Protein AF-A0A969TGR8-F1 (afdb_monomer_lite)

Foldseek 3Di:
DDDDDDDDDDPVVVPPPDDQAQKEKAFLQCDDAPDPDGGLAHPVLSLLLLVLLCVLLVHDSVSYYYCDPHRDDPVSSQQSRVVVPVVNCVVCVNDHDGDMDMDGDCVQAADPVVRHGPPVSVVSSVVSNVSSVVVSVVVVVPDPDPPPPPDD

pLDDT: mean 82.68, std 17.89, range [37.38, 98.31]

Sequence (152 aa):
MGNRILGRWRKEDKERDEKFPKVVISNAPDLETGVNRLGTAPDYFAELFADVLAENLALDRDEVKINHVYKGGNIIRHFGNPDKNTRLRKILHGREIFALQVEFNRSFYLNEVNQMAYRSKIKFVRNALMSTLKKVAKFVSDLPMAEEESEQ

Structure (mmCIF, N/CA/C/O backbone):
data_AF-A0A969TGR8-F1
#
_entry.id   AF-A0A969TGR8-F1
#
loop_
_atom_site.group_PDB
_atom_site.id
_atom_site.type_symbol
_atom_site.label_atom_id
_atom_site.label_alt_id
_atom_site.label_comp_id
_atom_site.label_asym_id
_atom_site.label_entity_id
_atom_site.label_seq_id
_atom_site.pdbx_PDB_ins_code
_atom_site.Cartn_x
_atom_site.Cartn_y
_atom_site.Cartn_z
_atom_site.occupancy
_atom_site.B_iso_or_equiv
_atom_site.auth_seq_id
_atom_site.auth_comp_id
_atom_site.auth_asym_id
_atom_site.auth_atom_id
_atom_site.pdbx_PDB_model_num
ATOM 1 N N . MET A 1 1 ? 31.268 -16.565 -14.429 1.00 37.38 1 MET A N 1
ATOM 2 C CA . MET A 1 1 ? 31.074 -17.750 -13.567 1.00 37.38 1 MET A CA 1
ATOM 3 C C . MET A 1 1 ? 31.150 -17.283 -12.123 1.00 37.38 1 MET A C 1
ATOM 5 O O . MET A 1 1 ? 32.215 -16.859 -11.701 1.00 37.38 1 MET A O 1
ATOM 9 N N . GLY A 1 2 ? 30.016 -17.206 -11.423 1.00 38.34 2 GLY A N 1
ATOM 10 C CA . GLY A 1 2 ? 29.959 -16.711 -10.044 1.00 38.34 2 GLY A CA 1
ATOM 11 C C . GLY A 1 2 ? 30.137 -17.849 -9.042 1.00 38.34 2 GLY A C 1
ATOM 12 O O . GLY A 1 2 ? 29.415 -18.841 -9.115 1.00 38.34 2 GLY A O 1
ATOM 13 N N . ASN A 1 3 ? 31.088 -17.694 -8.120 1.00 41.62 3 ASN A N 1
ATOM 14 C CA . ASN A 1 3 ? 31.287 -18.589 -6.983 1.00 41.62 3 ASN A CA 1
ATOM 15 C C . ASN A 1 3 ? 30.059 -18.552 -6.065 1.00 41.62 3 ASN A C 1
ATOM 17 O O . ASN A 1 3 ? 29.715 -17.497 -5.533 1.00 41.62 3 ASN A O 1
ATOM 21 N N . ARG A 1 4 ? 29.417 -19.707 -5.854 1.00 45.59 4 ARG A N 1
ATOM 22 C CA . ARG A 1 4 ? 28.376 -19.885 -4.835 1.00 45.59 4 ARG A CA 1
ATOM 23 C C . ARG A 1 4 ? 28.967 -20.590 -3.620 1.00 45.59 4 ARG A C 1
ATOM 25 O O . ARG A 1 4 ? 29.306 -21.768 -3.665 1.00 45.59 4 ARG A O 1
ATOM 32 N N . ILE A 1 5 ? 29.062 -19.829 -2.540 1.00 52.47 5 ILE A N 1
ATOM 33 C CA . ILE A 1 5 ? 29.156 -20.311 -1.167 1.00 52.47 5 ILE A CA 1
ATOM 34 C C . ILE A 1 5 ? 27.696 -20.555 -0.757 1.00 52.47 5 ILE A C 1
ATOM 36 O O . ILE A 1 5 ? 26.895 -19.641 -0.914 1.00 52.47 5 ILE A O 1
ATOM 40 N N . LEU A 1 6 ? 27.357 -21.747 -0.255 1.00 52.22 6 LEU A N 1
ATOM 41 C CA . LEU A 1 6 ? 26.025 -22.205 0.203 1.00 52.22 6 LEU A CA 1
ATOM 42 C C . LEU A 1 6 ? 25.208 -23.034 -0.811 1.00 52.22 6 LEU A C 1
ATOM 44 O O . LEU A 1 6 ? 24.509 -22.509 -1.672 1.00 52.22 6 LEU A O 1
ATOM 48 N N . GLY A 1 7 ? 25.215 -24.351 -0.571 1.00 53.44 7 GLY A N 1
ATOM 49 C CA . GLY A 1 7 ? 24.029 -25.206 -0.686 1.00 53.44 7 GLY A CA 1
ATOM 50 C C . GLY A 1 7 ? 23.730 -25.854 -2.040 1.00 53.44 7 GLY A C 1
ATOM 51 O O . GLY A 1 7 ? 23.735 -25.221 -3.091 1.00 53.44 7 GLY A O 1
ATOM 52 N N . ARG A 1 8 ? 23.407 -27.153 -1.989 1.00 49.62 8 ARG A N 1
ATOM 53 C CA . ARG A 1 8 ? 22.853 -27.938 -3.102 1.00 49.62 8 ARG A CA 1
ATOM 54 C C . ARG A 1 8 ? 21.398 -27.503 -3.327 1.00 49.62 8 ARG A C 1
ATOM 56 O O . ARG A 1 8 ? 20.642 -27.454 -2.360 1.00 49.62 8 ARG A O 1
ATOM 63 N N . TRP A 1 9 ? 21.029 -27.227 -4.577 1.00 50.06 9 TRP A N 1
ATOM 64 C CA . TRP A 1 9 ? 19.663 -26.884 -4.999 1.00 50.06 9 TRP A CA 1
ATOM 65 C C . TRP A 1 9 ? 18.623 -27.829 -4.375 1.00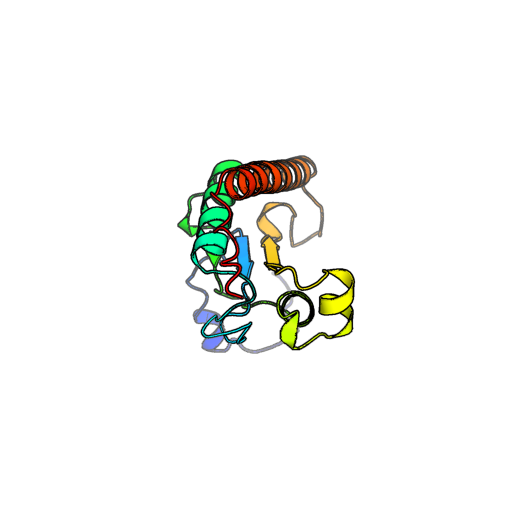 50.06 9 TRP A C 1
ATOM 67 O O . TRP A 1 9 ? 18.721 -29.048 -4.559 1.00 50.06 9 TRP A O 1
ATOM 77 N N . ARG A 1 10 ? 17.635 -27.287 -3.650 1.00 55.03 10 ARG A N 1
ATOM 78 C CA . ARG A 1 10 ? 16.480 -28.058 -3.156 1.00 55.03 10 ARG A CA 1
ATOM 79 C C . ARG A 1 10 ? 15.328 -27.940 -4.150 1.00 55.03 10 ARG A C 1
ATOM 81 O O . ARG A 1 10 ? 15.224 -26.960 -4.876 1.00 55.03 10 ARG A O 1
ATOM 88 N N . LYS A 1 11 ? 14.449 -28.947 -4.199 1.00 47.75 11 LYS A N 1
ATOM 89 C CA . LYS A 1 11 ? 13.240 -28.928 -5.050 1.00 47.75 11 LYS A CA 1
ATOM 90 C C . LYS A 1 11 ? 12.350 -27.699 -4.787 1.00 47.75 11 LYS A C 1
ATOM 92 O O . LYS A 1 11 ? 11.726 -27.230 -5.725 1.00 47.75 11 LYS A O 1
ATOM 97 N N . GLU A 1 12 ? 12.384 -27.157 -3.572 1.00 49.47 12 GLU A N 1
ATOM 98 C CA . GLU A 1 12 ? 11.705 -25.918 -3.149 1.00 49.47 12 GLU A CA 1
ATOM 99 C C . GLU A 1 12 ? 12.181 -24.671 -3.926 1.00 49.47 12 GLU A C 1
ATOM 101 O O . GLU A 1 12 ? 11.408 -23.745 -4.147 1.00 49.47 12 GLU A O 1
ATOM 106 N N . ASP A 1 13 ? 13.424 -24.653 -4.432 1.00 48.56 13 ASP A N 1
ATOM 107 C CA . ASP A 1 13 ? 13.944 -23.535 -5.238 1.00 48.56 13 ASP A CA 1
ATOM 108 C C . ASP A 1 13 ? 13.309 -23.468 -6.640 1.00 48.56 13 ASP A C 1
ATOM 110 O O . ASP A 1 13 ? 13.431 -22.451 -7.325 1.00 48.56 13 ASP A O 1
ATOM 114 N N . LYS A 1 14 ? 12.643 -24.547 -7.081 1.00 45.53 14 LYS A N 1
ATOM 115 C CA . LYS A 1 14 ? 11.926 -24.611 -8.364 1.00 45.53 14 LYS A CA 1
ATOM 116 C C . LYS A 1 14 ? 10.492 -24.077 -8.290 1.00 45.53 14 LYS A C 1
ATOM 118 O O . LYS A 1 14 ? 9.878 -23.931 -9.333 1.00 45.53 14 LYS A O 1
ATOM 123 N N . GLU A 1 15 ? 9.961 -23.774 -7.105 1.00 46.62 15 GLU A N 1
ATOM 124 C CA . GLU A 1 15 ? 8.566 -23.320 -6.945 1.00 46.62 15 GLU A CA 1
ATOM 125 C C . GLU A 1 15 ? 8.373 -21.803 -7.121 1.00 46.62 15 GLU A C 1
ATOM 127 O O . GLU A 1 15 ? 7.256 -21.304 -7.015 1.00 46.62 15 GLU A O 1
ATOM 132 N N . ARG A 1 16 ? 9.422 -21.036 -7.450 1.00 52.12 16 ARG A N 1
ATOM 133 C CA . ARG A 1 16 ? 9.285 -19.609 -7.807 1.00 52.12 16 ARG A CA 1
ATOM 134 C C . ARG A 1 16 ? 9.035 -19.395 -9.304 1.00 52.12 16 ARG A C 1
ATOM 136 O O . ARG A 1 16 ? 9.670 -18.536 -9.912 1.00 52.12 16 ARG A O 1
ATOM 143 N N . ASP A 1 17 ? 8.115 -20.156 -9.888 1.00 55.12 17 ASP A N 1
ATOM 144 C CA . ASP A 1 17 ? 7.611 -19.860 -11.238 1.00 55.12 17 ASP A CA 1
ATOM 145 C C . ASP A 1 17 ? 6.721 -18.603 -11.237 1.00 55.12 17 ASP A C 1
ATOM 147 O O . ASP A 1 17 ? 6.600 -17.914 -12.250 1.00 55.12 17 ASP A O 1
ATOM 151 N N . GLU A 1 18 ? 6.139 -18.243 -10.086 1.00 65.31 18 GLU A N 1
ATOM 152 C CA . GLU A 1 18 ? 5.371 -17.007 -9.956 1.00 65.31 18 GLU A CA 1
ATOM 153 C C . GLU A 1 18 ? 6.314 -15.796 -9.837 1.00 65.31 18 GLU A C 1
ATOM 155 O O . GLU A 1 18 ? 7.101 -15.659 -8.892 1.00 65.31 18 GLU A O 1
ATOM 160 N N . LYS A 1 19 ? 6.236 -14.892 -10.821 1.00 78.19 19 LYS A N 1
ATOM 161 C CA . LYS A 1 19 ? 6.960 -13.616 -10.816 1.00 78.19 19 LYS A CA 1
ATOM 162 C C . LYS A 1 19 ? 6.591 -12.850 -9.545 1.00 78.19 19 LYS A C 1
ATOM 164 O O . LYS A 1 19 ? 5.429 -12.517 -9.332 1.00 78.19 19 LYS A O 1
ATOM 169 N N . PHE A 1 20 ? 7.592 -12.532 -8.723 1.00 85.88 20 PHE A N 1
ATOM 170 C CA . PHE A 1 20 ? 7.378 -11.768 -7.495 1.00 85.88 20 PHE A CA 1
ATOM 171 C C . PHE A 1 20 ? 6.673 -10.438 -7.821 1.00 85.88 20 PHE A C 1
ATOM 173 O O . PHE A 1 20 ? 7.165 -9.704 -8.693 1.00 85.88 20 PHE A O 1
ATOM 180 N N . PRO A 1 21 ? 5.558 -10.104 -7.145 1.00 93.12 21 PRO A N 1
ATOM 181 C CA . PRO A 1 21 ? 4.780 -8.914 -7.466 1.00 93.12 21 PRO A CA 1
ATOM 182 C C . PRO A 1 21 ? 5.604 -7.638 -7.285 1.00 93.12 21 PRO A C 1
ATOM 184 O O . PRO A 1 21 ? 6.607 -7.605 -6.566 1.00 93.12 21 PRO A O 1
ATOM 187 N N . LYS A 1 22 ? 5.200 -6.558 -7.955 1.00 95.50 22 LYS A N 1
ATOM 188 C CA . LYS A 1 22 ? 5.866 -5.257 -7.804 1.00 95.50 22 LYS A CA 1
ATOM 189 C C . LYS A 1 22 ? 5.554 -4.632 -6.455 1.00 95.50 22 LYS A C 1
ATOM 191 O O . LYS A 1 22 ? 6.431 -3.986 -5.875 1.00 95.50 22 LYS A O 1
ATOM 196 N N . VAL A 1 23 ? 4.342 -4.861 -5.955 1.00 97.56 23 VAL A N 1
ATOM 197 C CA . VAL A 1 23 ? 3.885 -4.369 -4.659 1.00 97.56 23 VAL A CA 1
ATOM 198 C C . VAL A 1 23 ? 3.114 -5.459 -3.923 1.00 97.56 23 VAL A C 1
ATOM 200 O O . VAL A 1 23 ? 2.294 -6.159 -4.514 1.00 97.56 23 VAL A O 1
ATOM 203 N N . VAL A 1 24 ? 3.348 -5.574 -2.618 1.00 97.69 24 VAL A N 1
ATOM 204 C CA . VAL A 1 24 ? 2.513 -6.363 -1.710 1.00 97.69 24 VAL A CA 1
ATOM 205 C C . VAL A 1 24 ? 1.886 -5.436 -0.677 1.00 97.69 24 VAL A C 1
ATOM 207 O O . VAL A 1 24 ? 2.582 -4.644 -0.046 1.00 97.69 24 VAL A O 1
ATOM 210 N N . ILE A 1 25 ? 0.576 -5.548 -0.488 1.00 97.81 25 ILE A N 1
ATOM 211 C CA . ILE A 1 25 ? -0.172 -4.890 0.582 1.00 97.81 25 ILE A CA 1
ATOM 212 C C . ILE A 1 25 ? -0.528 -5.953 1.615 1.00 97.81 25 ILE A C 1
ATOM 214 O O . ILE A 1 25 ? -1.051 -7.010 1.290 1.00 97.81 25 ILE A O 1
ATOM 218 N N . SER A 1 26 ? -0.218 -5.692 2.871 1.00 97.38 26 SER A N 1
ATOM 219 C CA . SER A 1 26 ? -0.412 -6.611 3.983 1.00 97.38 26 SER A CA 1
ATOM 220 C C . SER A 1 26 ? -1.443 -6.059 4.955 1.00 97.38 26 SER A C 1
ATOM 222 O O . SER A 1 26 ? -1.337 -4.902 5.364 1.00 97.38 26 SER A O 1
ATOM 224 N N . ASN A 1 27 ? -2.384 -6.914 5.354 1.00 95.50 27 ASN A N 1
ATOM 225 C CA . ASN A 1 27 ? -3.521 -6.576 6.209 1.00 95.50 27 ASN A CA 1
ATOM 226 C C . ASN A 1 27 ? -3.655 -7.483 7.452 1.00 95.50 27 ASN A C 1
ATOM 228 O O . ASN A 1 27 ? -4.694 -7.4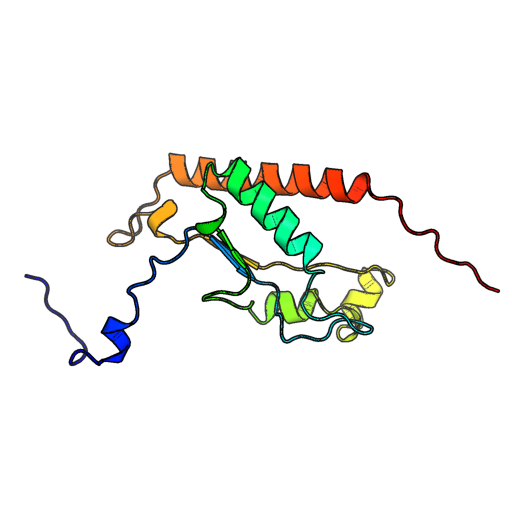76 8.086 1.00 95.50 27 ASN A O 1
ATOM 232 N N . ALA A 1 28 ? -2.659 -8.308 7.799 1.00 94.19 28 ALA A N 1
ATOM 233 C CA . ALA A 1 28 ? -2.715 -9.248 8.934 1.00 94.19 28 ALA A CA 1
ATOM 234 C C . ALA A 1 28 ? -4.027 -10.066 8.998 1.00 94.19 28 ALA A C 1
ATOM 236 O O . ALA A 1 28 ? -4.736 -9.992 9.998 1.00 94.19 28 ALA A O 1
ATOM 237 N N . PRO A 1 29 ? -4.364 -10.835 7.943 1.00 92.44 29 PRO A N 1
ATOM 238 C CA . PRO A 1 29 ? -5.699 -11.414 7.727 1.00 92.44 29 PRO A CA 1
ATOM 239 C C . PRO A 1 29 ? -6.148 -12.407 8.809 1.00 92.44 29 PRO A C 1
ATOM 241 O O . PRO A 1 29 ? -7.319 -12.742 8.902 1.00 92.44 29 PRO A O 1
ATOM 244 N N . ASP A 1 30 ? -5.213 -12.896 9.615 1.00 91.12 30 ASP A N 1
ATOM 245 C CA . ASP A 1 30 ? -5.412 -13.807 10.740 1.00 91.12 30 ASP A CA 1
ATOM 246 C C . ASP A 1 30 ? -5.684 -13.086 12.074 1.00 91.12 30 ASP A C 1
ATOM 248 O O . ASP A 1 30 ? -5.908 -13.735 13.093 1.00 91.12 30 ASP A O 1
ATOM 252 N N . LEU A 1 31 ? -5.619 -11.752 12.105 1.00 88.75 31 LEU A N 1
ATOM 253 C CA . LEU A 1 31 ? -5.827 -10.968 13.316 1.00 88.75 31 LEU A CA 1
ATOM 254 C C . LEU A 1 31 ? -7.288 -10.541 13.446 1.00 88.75 31 LEU A C 1
ATOM 256 O O . LEU A 1 31 ? -7.777 -9.756 12.645 1.00 88.75 31 LEU A O 1
ATOM 260 N N . GLU A 1 32 ? -7.945 -10.964 14.519 1.00 87.00 32 GLU A N 1
ATOM 261 C CA . GLU A 1 32 ? -9.247 -10.424 14.916 1.00 87.00 32 GLU A CA 1
ATOM 262 C C . GLU A 1 32 ? -9.095 -9.013 15.502 1.00 87.00 32 GLU A C 1
ATOM 264 O O . GLU A 1 32 ? -8.368 -8.807 16.488 1.00 87.00 32 GLU A O 1
ATOM 269 N N . THR A 1 33 ? -9.779 -8.042 14.900 1.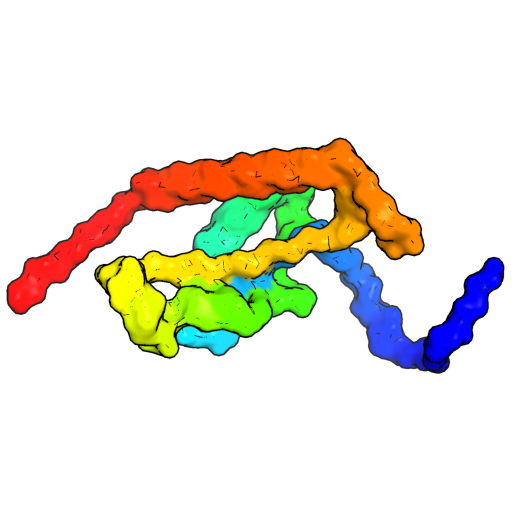00 81.19 33 THR A N 1
ATOM 270 C CA . THR A 1 33 ? -9.782 -6.631 15.301 1.00 81.19 33 THR A CA 1
ATOM 271 C C . THR A 1 33 ? -11.230 -6.157 15.463 1.00 81.19 33 THR A C 1
ATOM 273 O O . THR A 1 33 ? -11.908 -5.851 14.494 1.00 81.19 33 THR A O 1
ATOM 276 N N . GLY A 1 34 ? -11.740 -6.054 16.688 1.00 73.31 34 GLY A N 1
ATOM 277 C CA . GLY A 1 34 ? -13.149 -5.715 16.930 1.00 73.31 34 GLY A CA 1
ATOM 278 C C . GLY A 1 34 ? -14.120 -6.880 16.703 1.00 73.31 34 GLY A C 1
ATOM 279 O O . GLY A 1 34 ? -13.727 -8.046 16.639 1.00 73.31 34 GLY A O 1
ATOM 280 N N . VAL A 1 35 ? -15.417 -6.570 16.627 1.00 71.19 35 VAL A N 1
ATOM 281 C CA . VAL A 1 35 ? -16.481 -7.581 16.513 1.00 71.19 35 VAL A CA 1
ATOM 282 C C . VAL A 1 35 ? -16.577 -8.084 15.073 1.00 71.19 35 VAL A C 1
ATOM 284 O O . VAL A 1 35 ? -16.913 -7.323 14.171 1.00 71.19 35 VAL A O 1
ATOM 287 N N . ASN A 1 36 ? -16.304 -9.375 14.860 1.00 73.69 36 ASN A N 1
ATOM 288 C CA . ASN A 1 36 ? -16.403 -10.062 13.563 1.00 73.69 36 ASN A CA 1
ATOM 289 C C . ASN A 1 36 ? -15.560 -9.459 12.421 1.00 73.69 36 ASN A C 1
ATOM 291 O O . ASN A 1 36 ? -15.843 -9.720 11.252 1.00 73.69 36 ASN A O 1
ATOM 295 N N . ARG A 1 37 ? -14.516 -8.680 12.727 1.00 81.50 37 ARG A N 1
ATOM 296 C CA . ARG A 1 37 ? -13.581 -8.169 11.719 1.00 81.50 37 ARG A CA 1
ATOM 297 C C . ARG A 1 37 ? -12.235 -8.876 11.834 1.00 81.50 37 ARG A C 1
ATOM 299 O O . ARG A 1 37 ? -11.638 -8.964 12.907 1.00 81.50 37 ARG A O 1
ATOM 306 N N . LEU A 1 38 ? -11.770 -9.364 10.690 1.00 87.75 38 LEU A N 1
ATOM 307 C CA . LEU A 1 38 ? -10.437 -9.913 10.491 1.00 87.75 38 LEU A CA 1
ATOM 308 C C . LEU A 1 38 ? -9.579 -8.904 9.732 1.00 87.75 38 LEU A C 1
ATOM 310 O O . LEU A 1 38 ? -10.071 -8.162 8.884 1.00 87.75 38 LEU A O 1
ATOM 314 N N . GLY A 1 39 ? -8.287 -8.898 10.032 1.00 91.00 39 GLY A N 1
ATOM 315 C CA . GLY A 1 39 ? -7.337 -7.972 9.444 1.00 91.00 39 GLY A CA 1
ATOM 316 C C . GLY A 1 39 ? -7.217 -6.653 10.193 1.00 91.00 39 GLY A C 1
ATOM 317 O O . GLY A 1 39 ? -8.023 -6.306 11.047 1.00 91.00 39 GLY A O 1
ATOM 318 N N . THR A 1 40 ? -6.175 -5.895 9.886 1.00 92.44 40 THR A N 1
ATOM 319 C CA . THR A 1 40 ? -5.907 -4.574 10.469 1.00 92.44 40 THR A CA 1
ATOM 320 C C . THR A 1 40 ? -6.642 -3.439 9.755 1.00 92.44 40 THR A C 1
ATOM 322 O O . THR A 1 40 ? -6.498 -2.282 10.138 1.00 92.44 40 THR A O 1
ATOM 325 N N . ALA A 1 41 ? -7.417 -3.757 8.724 1.00 90.81 41 ALA A N 1
ATOM 326 C CA . ALA A 1 41 ? -8.296 -2.885 7.961 1.00 90.81 41 ALA A CA 1
ATOM 327 C C . ALA A 1 41 ? -9.411 -3.738 7.320 1.00 90.81 41 ALA A C 1
ATOM 329 O O . ALA A 1 41 ? -9.188 -4.923 7.070 1.00 90.81 41 ALA A O 1
ATOM 330 N N . PRO A 1 42 ? -10.582 -3.167 6.996 1.00 89.25 42 PRO A N 1
ATOM 331 C CA . PRO A 1 42 ? -11.587 -3.858 6.193 1.00 89.25 42 PRO A CA 1
ATOM 332 C C . PRO A 1 42 ? -11.067 -4.241 4.799 1.00 89.25 42 PRO A C 1
ATOM 334 O O . PRO A 1 42 ? -10.316 -3.478 4.186 1.00 89.25 42 PRO A O 1
ATOM 337 N N . ASP A 1 43 ? -11.525 -5.370 4.254 1.00 91.19 43 ASP A N 1
ATOM 338 C CA . ASP A 1 43 ? -11.081 -5.855 2.936 1.00 91.19 43 ASP A CA 1
ATOM 339 C C . ASP A 1 43 ? -11.350 -4.842 1.817 1.00 91.19 43 ASP A C 1
ATOM 341 O O . ASP A 1 43 ? -10.467 -4.577 1.003 1.00 91.19 43 ASP A O 1
ATOM 345 N N . TYR A 1 44 ? -12.515 -4.183 1.831 1.00 90.50 44 TYR A N 1
ATOM 346 C CA . TYR A 1 44 ? -12.844 -3.147 0.844 1.00 90.50 44 TYR A CA 1
ATOM 347 C C . TYR A 1 44 ? -11.828 -1.995 0.849 1.00 90.50 44 TYR A C 1
ATOM 349 O O . TYR A 1 44 ? -11.548 -1.405 -0.193 1.00 90.50 44 TYR A O 1
ATOM 357 N N . PHE A 1 45 ? -11.266 -1.663 2.016 1.00 91.38 45 PHE A N 1
ATOM 358 C CA . PHE A 1 45 ? -10.282 -0.597 2.144 1.00 91.38 45 PHE A CA 1
ATOM 359 C C . PHE A 1 45 ? -8.931 -1.034 1.572 1.00 91.38 45 PHE A C 1
ATOM 361 O O . PHE A 1 45 ? -8.279 -0.254 0.877 1.00 91.38 45 PHE A O 1
ATOM 368 N N . ALA A 1 46 ? -8.522 -2.282 1.824 1.00 94.38 46 ALA A N 1
ATOM 369 C CA . ALA A 1 46 ? -7.308 -2.850 1.245 1.00 94.38 46 ALA A CA 1
ATOM 370 C C . ALA A 1 46 ? -7.398 -2.949 -0.288 1.00 94.38 46 ALA A C 1
ATOM 372 O O . ALA A 1 46 ? -6.435 -2.592 -0.969 1.00 94.38 46 ALA A O 1
ATOM 373 N N . GLU A 1 47 ? -8.551 -3.364 -0.822 1.00 95.88 47 GLU A N 1
ATOM 374 C CA . GLU A 1 47 ? -8.815 -3.434 -2.265 1.00 95.88 47 GLU A CA 1
ATOM 375 C C . GLU A 1 47 ? -8.814 -2.048 -2.916 1.00 95.88 47 GLU A C 1
ATOM 377 O O . GLU A 1 47 ? -8.051 -1.815 -3.853 1.00 95.88 47 GLU A O 1
ATOM 382 N N . LEU A 1 48 ? -9.555 -1.083 -2.355 1.00 95.38 48 LEU A N 1
ATOM 383 C CA . LEU A 1 48 ? -9.548 0.303 -2.832 1.00 95.38 48 LEU A CA 1
ATOM 384 C C . LEU A 1 48 ? -8.129 0.884 -2.851 1.00 95.38 48 LEU A C 1
ATOM 386 O O . LEU A 1 48 ? -7.718 1.533 -3.815 1.00 95.38 48 LEU A O 1
ATOM 390 N N . PHE A 1 49 ? -7.362 0.665 -1.780 1.00 97.12 49 PHE A N 1
ATOM 391 C CA . PHE A 1 49 ? -5.986 1.140 -1.707 1.00 97.12 49 PHE A CA 1
ATOM 392 C C . PHE A 1 49 ? -5.117 0.504 -2.798 1.00 97.12 49 PHE A C 1
ATOM 394 O O . PHE A 1 49 ? -4.301 1.196 -3.410 1.00 97.12 49 PHE A O 1
ATOM 401 N N . ALA A 1 50 ? -5.291 -0.794 -3.052 1.00 98.00 50 ALA A N 1
ATOM 402 C CA . ALA A 1 50 ? -4.554 -1.527 -4.072 1.00 98.00 50 ALA A CA 1
ATOM 403 C C . ALA A 1 50 ? -4.882 -1.048 -5.492 1.00 98.00 50 ALA A C 1
ATOM 405 O O . ALA A 1 50 ? -3.953 -0.823 -6.269 1.00 98.00 50 ALA A O 1
ATOM 406 N N . ASP A 1 51 ? -6.159 -0.821 -5.802 1.00 97.94 51 ASP A N 1
ATOM 407 C CA . ASP A 1 51 ? -6.614 -0.312 -7.100 1.00 97.94 51 ASP A CA 1
ATOM 408 C C . ASP A 1 51 ? -6.034 1.075 -7.388 1.00 97.94 51 ASP A C 1
ATOM 410 O O . ASP A 1 51 ? -5.390 1.302 -8.415 1.00 97.94 51 ASP A O 1
ATOM 414 N N . VAL A 1 52 ? -6.175 1.997 -6.431 1.00 97.94 52 VAL A N 1
ATOM 415 C CA . VAL A 1 52 ? -5.668 3.367 -6.569 1.00 97.94 52 VAL A CA 1
ATOM 416 C C . VAL A 1 52 ? -4.138 3.389 -6.644 1.00 97.94 52 VAL A C 1
ATOM 418 O O . VAL A 1 52 ? -3.550 4.218 -7.345 1.00 97.94 52 VAL A O 1
ATOM 421 N N . LEU A 1 53 ? -3.456 2.500 -5.915 1.00 98.31 53 LEU A N 1
ATOM 422 C CA . LEU A 1 53 ? -2.002 2.384 -5.983 1.00 98.31 53 LEU A CA 1
ATOM 423 C C . LEU A 1 53 ? -1.523 1.831 -7.327 1.00 98.31 53 LEU A C 1
ATOM 425 O O . LEU A 1 53 ? -0.559 2.374 -7.866 1.00 98.31 53 LEU A O 1
ATOM 429 N N . ALA A 1 54 ? -2.182 0.804 -7.867 1.00 98.31 54 ALA A N 1
ATOM 430 C CA . ALA A 1 54 ? -1.872 0.255 -9.185 1.00 98.31 54 ALA A CA 1
ATOM 431 C C . ALA A 1 54 ? -2.019 1.330 -10.273 1.00 98.31 54 ALA A C 1
ATOM 433 O O . ALA A 1 54 ? -1.074 1.568 -11.027 1.00 98.31 54 ALA A O 1
ATOM 434 N N . GLU A 1 55 ? -3.136 2.069 -10.261 1.00 98.06 55 GLU A N 1
ATOM 435 C CA . GLU A 1 55 ? -3.393 3.191 -11.174 1.00 98.06 55 GLU A CA 1
ATOM 436 C C . GLU A 1 55 ? -2.265 4.235 -11.106 1.00 98.06 55 GLU A C 1
ATOM 438 O O . GLU A 1 55 ? -1.657 4.585 -12.118 1.00 98.06 55 GLU A O 1
ATOM 443 N N . ASN A 1 56 ? -1.923 4.706 -9.901 1.00 98.12 56 ASN A N 1
ATOM 444 C CA . ASN A 1 56 ? -0.916 5.757 -9.727 1.00 98.12 56 ASN A CA 1
ATOM 445 C C . ASN A 1 56 ? 0.517 5.292 -10.038 1.00 98.12 56 ASN A C 1
ATOM 447 O O . ASN A 1 56 ? 1.381 6.126 -10.322 1.00 98.12 56 ASN A O 1
ATOM 451 N N . LEU A 1 57 ? 0.792 3.988 -9.960 1.00 97.75 57 LEU A N 1
ATOM 452 C CA . LEU A 1 57 ? 2.073 3.398 -10.347 1.00 97.75 57 LEU A CA 1
ATOM 453 C C . LEU A 1 57 ? 2.127 2.993 -11.824 1.00 97.75 57 LEU A C 1
ATOM 455 O O . LEU A 1 57 ? 3.196 2.566 -12.265 1.00 97.75 57 LEU A O 1
ATOM 459 N N . ALA A 1 58 ? 1.027 3.148 -12.571 1.00 97.25 58 ALA A N 1
ATOM 460 C CA . ALA A 1 58 ? 0.869 2.623 -13.926 1.00 97.25 58 ALA A CA 1
ATOM 461 C C . ALA A 1 58 ? 1.248 1.132 -14.007 1.00 97.25 58 ALA A C 1
ATOM 463 O O . ALA A 1 58 ? 2.026 0.718 -14.867 1.00 97.25 58 ALA A O 1
ATOM 464 N N . LEU A 1 59 ? 0.741 0.353 -13.051 1.00 96.75 59 LEU A N 1
ATOM 465 C CA . LEU A 1 59 ? 0.891 -1.096 -12.991 1.00 96.75 59 LEU A CA 1
ATOM 466 C C . LEU A 1 59 ? -0.447 -1.755 -13.295 1.00 96.75 59 LEU A C 1
ATOM 468 O O . LEU A 1 59 ? -1.501 -1.232 -12.925 1.00 96.75 59 LEU A O 1
ATOM 472 N N . ASP A 1 60 ? -0.385 -2.942 -13.884 1.00 96.94 60 ASP A N 1
ATOM 473 C CA . ASP A 1 60 ? -1.544 -3.817 -13.926 1.00 96.94 60 ASP A CA 1
ATOM 474 C C . ASP A 1 60 ? -1.917 -4.239 -12.499 1.00 96.94 60 ASP A C 1
ATOM 476 O O . ASP A 1 60 ? -1.066 -4.399 -11.611 1.00 96.94 60 ASP A O 1
ATOM 480 N N . ARG A 1 61 ? -3.220 -4.398 -12.248 1.00 96.69 61 ARG A N 1
ATOM 481 C CA . ARG A 1 61 ? -3.727 -4.686 -10.901 1.00 96.69 61 ARG A CA 1
ATOM 482 C C . ARG A 1 61 ? -3.178 -6.001 -10.341 1.00 96.69 61 ARG A C 1
ATOM 484 O O . ARG A 1 61 ? -3.044 -6.127 -9.125 1.00 96.69 61 ARG A O 1
ATOM 491 N N . ASP A 1 62 ? -2.834 -6.959 -11.196 1.00 95.12 62 ASP A N 1
ATOM 492 C CA . ASP A 1 62 ? -2.264 -8.252 -10.821 1.00 95.12 62 ASP A CA 1
ATOM 493 C C . ASP A 1 62 ? -0.801 -8.174 -10.343 1.00 95.12 62 ASP A C 1
ATOM 495 O O . ASP A 1 62 ? -0.367 -9.083 -9.629 1.00 95.12 62 ASP A O 1
ATOM 499 N N . GLU A 1 63 ? -0.073 -7.089 -10.642 1.00 96.00 63 GLU A N 1
ATOM 500 C CA . GLU A 1 63 ? 1.270 -6.810 -10.110 1.00 96.00 63 GLU A CA 1
ATOM 501 C C . GLU A 1 63 ? 1.251 -6.233 -8.678 1.00 96.00 63 GLU A C 1
ATOM 503 O O . GLU A 1 63 ? 2.308 -6.131 -8.038 1.00 96.00 63 GLU A O 1
ATOM 508 N N . VAL A 1 64 ? 0.065 -5.897 -8.156 1.00 97.38 64 VAL A N 1
ATOM 509 C CA . VAL A 1 64 ? -0.184 -5.518 -6.758 1.00 97.38 64 VAL A CA 1
ATOM 510 C C . VAL A 1 64 ? -0.929 -6.662 -6.071 1.00 97.38 64 VAL A C 1
ATOM 512 O O . VAL A 1 64 ? -2.045 -7.005 -6.444 1.00 97.38 64 VAL A O 1
ATOM 515 N N . LYS A 1 65 ? -0.347 -7.291 -5.049 1.00 97.38 65 LYS A N 1
ATOM 516 C CA . LYS A 1 65 ? -0.999 -8.415 -4.353 1.00 97.38 65 LYS A CA 1
ATOM 517 C C . LYS A 1 65 ? -1.334 -8.066 -2.912 1.00 97.38 65 LYS A C 1
ATOM 519 O O . LYS A 1 65 ? -0.515 -7.470 -2.220 1.00 97.38 65 LYS A O 1
ATOM 524 N N . ILE A 1 66 ? -2.502 -8.486 -2.440 1.00 97.25 66 ILE A N 1
ATOM 525 C CA . ILE A 1 66 ? -2.882 -8.367 -1.030 1.00 97.25 66 ILE A CA 1
ATOM 526 C C . ILE A 1 66 ? -2.569 -9.687 -0.333 1.00 97.25 66 ILE A C 1
ATOM 528 O O . ILE A 1 66 ? -2.910 -10.751 -0.842 1.00 97.25 66 ILE A O 1
ATOM 532 N N . ASN A 1 67 ? -1.903 -9.619 0.820 1.00 95.75 67 ASN A N 1
ATOM 533 C CA . ASN A 1 67 ? -1.580 -10.764 1.661 1.00 95.75 67 ASN A CA 1
ATOM 534 C C . ASN A 1 67 ? -0.964 -11.932 0.868 1.00 95.75 67 ASN A C 1
ATOM 536 O O . ASN A 1 67 ? -1.390 -13.062 1.054 1.00 95.75 67 ASN A O 1
ATOM 540 N N . HIS A 1 68 ? -0.015 -11.708 -0.045 1.00 93.12 68 HIS A N 1
ATOM 541 C CA . HIS A 1 68 ? 0.597 -12.797 -0.834 1.00 93.12 68 HIS A CA 1
ATOM 542 C C . HIS A 1 68 ? 1.821 -13.367 -0.106 1.00 93.12 68 HIS A C 1
ATOM 544 O O . HIS A 1 68 ? 1.648 -14.146 0.832 1.00 93.12 68 HIS A O 1
ATOM 550 N N . VAL A 1 69 ? 3.036 -12.934 -0.457 1.00 91.44 69 VAL A N 1
ATOM 551 C CA . VAL A 1 69 ? 4.280 -13.339 0.232 1.00 91.44 69 VAL A CA 1
ATOM 552 C C . VAL A 1 69 ? 4.355 -12.791 1.657 1.00 91.44 69 VAL A C 1
ATOM 554 O O . VAL A 1 69 ? 4.879 -13.444 2.558 1.00 91.44 69 VAL A O 1
ATOM 557 N N . TYR A 1 70 ? 3.810 -11.596 1.871 1.00 93.12 70 TYR A N 1
ATOM 558 C CA . TYR A 1 70 ? 3.789 -10.930 3.166 1.00 93.12 70 TYR A CA 1
ATOM 559 C C . TYR A 1 70 ? 2.354 -10.789 3.647 1.00 93.12 70 TYR A C 1
ATOM 561 O O . TYR A 1 70 ? 1.461 -10.461 2.868 1.00 93.12 70 TYR A O 1
ATOM 569 N N . LYS A 1 71 ? 2.144 -11.065 4.936 1.00 93.75 71 LYS A N 1
ATOM 570 C CA . LYS A 1 71 ? 0.836 -10.973 5.599 1.00 93.75 71 LYS A CA 1
ATOM 571 C C . LYS A 1 71 ? 0.779 -9.832 6.611 1.00 93.75 71 LYS A C 1
ATOM 573 O O . LYS A 1 71 ? -0.265 -9.607 7.196 1.00 93.75 71 LYS A O 1
ATOM 578 N N . GLY A 1 72 ? 1.878 -9.111 6.828 1.00 92.25 72 GLY A N 1
ATOM 579 C CA . GLY A 1 72 ? 1.956 -8.001 7.778 1.00 92.25 72 GLY A CA 1
ATOM 580 C C . GLY A 1 72 ? 2.722 -8.340 9.048 1.00 92.25 72 GLY A C 1
ATOM 581 O O . GLY A 1 72 ? 2.484 -9.361 9.697 1.00 92.25 72 GLY A O 1
ATOM 582 N N . GLY A 1 73 ? 3.663 -7.461 9.392 1.00 91.00 73 GLY A N 1
ATOM 583 C CA . GLY A 1 73 ? 4.522 -7.609 10.559 1.00 91.00 73 GLY A CA 1
ATOM 584 C C . GLY A 1 73 ? 3.848 -7.208 11.872 1.00 91.00 73 GLY A C 1
ATOM 585 O O . GLY A 1 73 ? 2.743 -6.666 11.909 1.00 91.00 73 GLY A O 1
ATOM 586 N N . ASN A 1 74 ? 4.566 -7.415 12.978 1.00 89.00 74 ASN A N 1
ATOM 587 C CA . ASN A 1 74 ? 4.072 -7.114 14.327 1.00 89.00 74 ASN A CA 1
ATOM 588 C C . ASN A 1 74 ? 3.664 -5.648 14.526 1.00 89.00 74 ASN A C 1
ATOM 590 O O . ASN A 1 74 ? 2.795 -5.370 15.347 1.00 89.00 74 ASN A O 1
ATOM 594 N N . ILE A 1 75 ? 4.254 -4.714 13.772 1.00 88.81 75 ILE A N 1
ATOM 595 C CA . ILE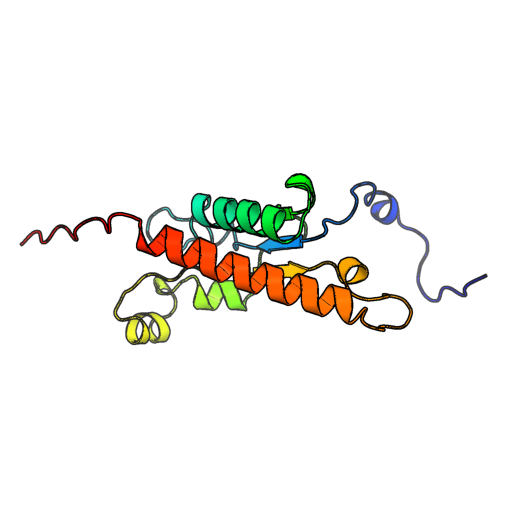 A 1 75 ? 3.949 -3.288 13.910 1.00 88.81 75 ILE A CA 1
ATOM 596 C C . ILE A 1 75 ? 2.494 -2.982 13.541 1.00 88.81 75 ILE A C 1
ATOM 598 O O . ILE A 1 75 ? 1.776 -2.401 14.351 1.00 88.81 75 ILE A O 1
ATOM 602 N N . ILE A 1 76 ? 2.015 -3.442 12.379 1.00 91.00 76 ILE A N 1
ATOM 603 C CA . ILE A 1 76 ? 0.628 -3.186 11.976 1.00 91.00 76 ILE A CA 1
ATOM 604 C C . ILE A 1 76 ? -0.354 -3.956 12.853 1.00 91.00 76 ILE A C 1
ATOM 606 O O . ILE A 1 76 ? -1.433 -3.454 13.118 1.00 91.00 76 ILE A O 1
ATOM 610 N N . ARG A 1 77 ? 0.040 -5.121 13.380 1.00 89.81 77 ARG A N 1
ATOM 611 C CA . ARG A 1 77 ? -0.783 -5.902 14.315 1.00 89.81 77 ARG A CA 1
ATOM 612 C C . ARG A 1 77 ? -0.967 -5.189 15.652 1.00 89.81 77 ARG A C 1
ATOM 614 O O . ARG A 1 77 ? -2.036 -5.255 16.244 1.00 89.81 77 ARG A O 1
ATOM 621 N N . HIS A 1 78 ? 0.077 -4.513 16.128 1.00 85.00 78 HIS A N 1
ATOM 622 C CA . HIS A 1 78 ? 0.041 -3.777 17.388 1.00 85.00 78 HIS A CA 1
ATOM 623 C C . HIS A 1 78 ? -0.767 -2.479 17.291 1.00 85.00 78 HIS A C 1
ATOM 625 O O . HIS A 1 78 ? -1.438 -2.100 18.253 1.00 85.00 78 HIS A O 1
ATOM 631 N N . PHE A 1 79 ? -0.679 -1.786 16.152 1.00 83.31 79 PHE A N 1
ATOM 632 C CA . PHE A 1 79 ? -1.384 -0.522 15.948 1.00 83.31 79 PHE A CA 1
ATOM 633 C C . PHE A 1 79 ? -2.791 -0.723 15.378 1.00 83.31 79 PHE A C 1
ATOM 635 O O . PHE A 1 79 ? -3.732 -0.159 15.908 1.00 83.31 79 PHE A O 1
ATOM 642 N N . GLY A 1 80 ? -2.979 -1.585 14.382 1.00 81.38 80 GLY A N 1
ATOM 643 C CA . GLY A 1 80 ? -4.282 -1.877 13.770 1.00 81.38 80 GLY A CA 1
ATOM 644 C C . GLY A 1 80 ? -5.237 -2.707 14.634 1.00 81.38 80 GLY A C 1
ATOM 645 O O . GLY A 1 80 ? -6.237 -3.191 14.125 1.00 81.38 80 GLY A O 1
ATOM 646 N N . ASN A 1 81 ? -4.937 -2.900 15.922 1.00 77.88 81 ASN A N 1
ATOM 647 C CA . ASN A 1 81 ? -5.827 -3.527 16.898 1.00 77.88 81 ASN A CA 1
ATOM 648 C C . ASN A 1 81 ? -5.909 -2.658 18.168 1.00 77.88 81 ASN A C 1
ATOM 650 O O . ASN A 1 81 ? -5.266 -2.967 19.180 1.00 77.88 81 ASN A O 1
ATOM 654 N N . PRO A 1 82 ? -6.648 -1.534 18.123 1.00 67.88 82 PRO A N 1
ATOM 655 C CA . PRO A 1 82 ? -6.758 -0.626 19.262 1.00 67.88 82 PRO A CA 1
ATOM 656 C C . PRO A 1 82 ? -7.447 -1.275 20.473 1.00 67.88 82 PRO A C 1
ATOM 658 O O . PRO A 1 82 ? -7.146 -0.894 21.605 1.00 67.88 82 PRO A O 1
ATOM 661 N N . ASP A 1 83 ? -8.286 -2.297 20.276 1.00 70.06 83 ASP A N 1
ATOM 662 C CA . ASP A 1 83 ? -8.975 -3.007 21.364 1.00 70.06 83 ASP A CA 1
ATOM 663 C C . ASP A 1 83 ? -7.999 -3.715 22.302 1.00 70.06 83 ASP A C 1
ATOM 665 O O . ASP A 1 83 ? -8.137 -3.656 23.526 1.00 70.06 83 ASP A O 1
ATOM 669 N N . LYS A 1 84 ? -6.952 -4.323 21.735 1.00 73.62 84 LYS A N 1
ATOM 670 C CA . LYS A 1 84 ? -5.876 -4.972 22.497 1.00 73.62 84 LYS A CA 1
ATOM 671 C C . LYS A 1 84 ? -4.776 -3.991 22.926 1.00 73.62 84 LYS A C 1
ATOM 673 O O . LYS A 1 84 ? -3.795 -4.403 23.545 1.00 73.62 84 LYS A O 1
ATOM 678 N N . ASN A 1 85 ? -4.933 -2.693 22.644 1.00 81.06 85 ASN A N 1
ATOM 679 C CA . ASN A 1 85 ? -3.963 -1.649 22.961 1.00 81.06 85 ASN A CA 1
ATOM 680 C C . ASN A 1 85 ? -4.612 -0.465 23.697 1.00 81.06 85 ASN A C 1
ATOM 682 O O . ASN A 1 85 ? -4.877 0.596 23.131 1.00 81.06 85 ASN A O 1
ATOM 686 N N . THR A 1 86 ? -4.799 -0.613 25.012 1.00 80.50 86 THR A N 1
ATOM 687 C CA . THR A 1 86 ? -5.439 0.394 25.881 1.00 80.50 86 THR A CA 1
ATOM 688 C C . THR A 1 86 ? -4.817 1.788 25.770 1.00 80.50 86 THR A C 1
ATOM 690 O O . THR A 1 86 ? -5.527 2.790 25.871 1.00 80.50 86 THR A O 1
ATOM 693 N N . ARG A 1 87 ? -3.494 1.887 25.569 1.00 84.62 87 ARG A N 1
ATOM 694 C CA . ARG A 1 87 ? -2.815 3.182 25.406 1.00 84.62 87 ARG A CA 1
ATOM 695 C C . ARG A 1 87 ? -3.237 3.854 24.104 1.00 84.62 87 ARG A C 1
ATOM 697 O O . ARG A 1 87 ? -3.548 5.041 24.109 1.00 84.62 87 ARG A O 1
ATOM 704 N N . LEU A 1 88 ? -3.271 3.089 23.019 1.00 82.50 88 LEU A N 1
ATOM 705 C CA . LEU A 1 88 ? -3.684 3.566 21.709 1.00 82.50 88 LEU A CA 1
ATOM 706 C C . LEU A 1 88 ? -5.173 3.927 21.689 1.00 82.50 88 LEU A C 1
ATOM 708 O O . LEU A 1 88 ? -5.510 5.021 21.252 1.00 82.50 88 LEU A O 1
ATOM 712 N N . ARG A 1 89 ? -6.043 3.101 22.286 1.00 81.38 89 ARG A N 1
ATOM 713 C CA . ARG A 1 89 ? -7.478 3.400 22.437 1.00 81.38 89 ARG A CA 1
ATOM 714 C C . ARG A 1 89 ? -7.732 4.732 23.145 1.00 81.38 89 ARG A C 1
ATOM 716 O O . ARG A 1 89 ? -8.603 5.492 22.733 1.00 81.38 89 ARG A O 1
ATOM 723 N N . LYS A 1 90 ? -6.957 5.028 24.198 1.00 84.75 90 LYS A N 1
ATOM 724 C CA . LYS A 1 90 ? -7.031 6.306 24.927 1.00 84.75 90 LYS A CA 1
ATOM 725 C C . LYS A 1 90 ? -6.602 7.489 24.061 1.00 84.75 90 LYS A C 1
ATOM 727 O O . LYS A 1 90 ? -7.287 8.501 24.066 1.00 84.75 90 LYS A O 1
ATOM 732 N N . ILE A 1 91 ? -5.496 7.358 23.324 1.00 86.69 91 ILE A N 1
ATOM 733 C CA . ILE A 1 91 ? -4.984 8.416 22.432 1.00 86.69 91 ILE A CA 1
ATOM 734 C C . ILE A 1 91 ? -5.961 8.692 21.284 1.00 86.69 91 ILE A C 1
ATOM 736 O O . ILE A 1 91 ? -6.142 9.836 20.886 1.00 86.69 91 ILE A O 1
ATOM 740 N N . LEU A 1 92 ? -6.595 7.646 20.761 1.00 83.12 92 LEU A N 1
ATOM 741 C CA . LEU A 1 92 ? -7.539 7.740 19.651 1.00 83.12 92 LEU A CA 1
ATOM 742 C C . LEU A 1 92 ? -8.962 8.097 20.093 1.00 83.12 92 LEU A C 1
ATOM 744 O O . LEU A 1 92 ? -9.836 8.214 19.242 1.00 83.12 92 LEU A O 1
ATOM 748 N N . HIS A 1 93 ? -9.214 8.262 21.396 1.00 83.81 93 HIS A N 1
ATOM 749 C CA . HIS A 1 93 ? -10.550 8.519 21.945 1.00 83.81 93 HIS A CA 1
ATOM 750 C C . HIS A 1 93 ? -11.602 7.500 21.476 1.00 83.81 93 HIS A C 1
ATOM 752 O O . HIS A 1 93 ? -12.727 7.863 21.159 1.00 83.81 93 HIS A O 1
ATOM 758 N N . GLY A 1 94 ? -11.223 6.222 21.395 1.00 75.44 94 GLY A N 1
ATOM 759 C CA . GLY A 1 94 ? -12.113 5.160 20.918 1.00 75.44 94 GLY A CA 1
ATOM 760 C C . GLY A 1 94 ? -12.329 5.115 19.402 1.00 75.44 94 GLY A C 1
ATOM 761 O O . GLY A 1 94 ? -13.013 4.212 18.940 1.00 75.44 94 GLY A O 1
ATOM 762 N N . ARG A 1 95 ? -11.722 6.017 18.617 1.00 78.06 95 ARG A N 1
ATOM 763 C CA . ARG A 1 95 ? -11.788 5.950 17.152 1.00 78.06 95 ARG A CA 1
ATOM 764 C C . ARG A 1 95 ? -11.054 4.724 16.627 1.00 78.06 95 ARG A C 1
ATOM 766 O O . ARG A 1 95 ? -9.950 4.403 17.080 1.00 78.06 95 ARG A O 1
ATOM 773 N N . GLU A 1 96 ? -11.648 4.092 15.625 1.00 76.00 96 GLU A N 1
ATOM 774 C CA . GLU A 1 96 ? -11.001 3.015 14.893 1.00 76.00 96 GLU A CA 1
ATOM 775 C C . GLU A 1 96 ? -9.829 3.531 14.058 1.00 76.00 96 GLU A C 1
ATOM 777 O O . GLU A 1 96 ? -9.827 4.663 13.566 1.00 76.00 96 GLU A O 1
ATOM 782 N N . ILE A 1 97 ? -8.826 2.675 13.879 1.00 83.44 97 ILE A N 1
ATOM 783 C CA . ILE A 1 97 ? -7.717 2.924 12.964 1.00 83.44 97 ILE A CA 1
ATOM 784 C C . ILE A 1 97 ? -7.480 1.707 12.096 1.00 83.44 97 ILE A C 1
ATOM 786 O O . ILE A 1 97 ? -7.501 0.572 12.567 1.00 83.44 97 ILE A O 1
ATOM 790 N N . PHE A 1 98 ? -7.202 1.975 10.827 1.00 87.62 98 PHE A N 1
ATOM 791 C CA . PHE A 1 98 ? -6.825 0.957 9.865 1.00 87.62 98 PHE A CA 1
ATOM 792 C C . PHE A 1 98 ? -5.320 1.012 9.639 1.00 87.62 98 PHE A C 1
ATOM 794 O O . PHE A 1 98 ? -4.742 2.090 9.476 1.00 87.62 98 PHE A O 1
ATOM 801 N N . ALA A 1 99 ? -4.678 -0.149 9.625 1.00 91.19 99 ALA A N 1
ATOM 802 C CA . ALA A 1 99 ? -3.263 -0.273 9.324 1.00 91.19 99 ALA A CA 1
ATOM 803 C C . ALA A 1 99 ? -3.066 -1.203 8.127 1.00 91.19 99 ALA A C 1
ATOM 805 O O . ALA A 1 99 ? -3.561 -2.324 8.103 1.00 91.19 99 ALA A O 1
ATOM 806 N N . LEU A 1 100 ? -2.295 -0.737 7.149 1.00 94.75 100 LEU A N 1
ATOM 807 C CA . LEU A 1 100 ? -1.806 -1.536 6.031 1.00 94.75 100 LEU A CA 1
ATOM 808 C C . LEU A 1 100 ? -0.283 -1.426 5.990 1.00 94.75 100 LEU A C 1
ATOM 810 O O . LEU A 1 100 ? 0.278 -0.353 6.219 1.00 94.75 100 LEU A O 1
ATOM 814 N N . GLN A 1 101 ? 0.394 -2.525 5.673 1.00 96.56 101 GLN A N 1
ATOM 815 C CA . GLN A 1 101 ? 1.825 -2.524 5.369 1.00 96.56 101 GLN A CA 1
ATOM 816 C C . GLN A 1 101 ? 2.010 -2.638 3.859 1.00 96.56 101 GLN A C 1
ATOM 818 O O . GLN A 1 101 ? 1.476 -3.549 3.238 1.00 96.56 101 GLN A O 1
ATOM 823 N N . VAL A 1 102 ? 2.764 -1.710 3.272 1.00 97.06 102 VAL A N 1
ATOM 824 C CA . VAL A 1 102 ? 3.019 -1.666 1.828 1.00 97.06 102 VAL A CA 1
ATOM 825 C C . VAL A 1 102 ? 4.483 -1.989 1.575 1.00 97.06 102 VAL A C 1
ATOM 827 O O . VAL A 1 102 ? 5.375 -1.290 2.057 1.00 97.06 102 VAL A O 1
ATOM 830 N N . GLU A 1 103 ? 4.729 -3.039 0.804 1.00 96.31 103 GLU A N 1
ATOM 831 C CA . GLU A 1 103 ? 6.063 -3.510 0.458 1.00 96.31 103 GLU A CA 1
ATOM 832 C C . GLU A 1 103 ? 6.299 -3.384 -1.041 1.00 96.31 103 GLU A C 1
ATOM 834 O O . GLU A 1 103 ? 5.585 -3.971 -1.851 1.00 96.31 103 GLU A O 1
ATOM 839 N N . PHE A 1 104 ? 7.328 -2.626 -1.412 1.00 96.19 104 PHE A N 1
ATOM 840 C CA . PHE A 1 104 ? 7.755 -2.475 -2.797 1.00 96.19 104 PHE A CA 1
ATOM 841 C C . PHE A 1 104 ? 8.906 -3.432 -3.089 1.00 96.19 104 PHE A C 1
ATOM 843 O O . PHE A 1 104 ? 9.915 -3.442 -2.379 1.00 96.19 104 PHE A O 1
ATOM 850 N N . ASN A 1 105 ? 8.793 -4.189 -4.176 1.00 94.56 105 ASN A N 1
ATOM 851 C CA . ASN A 1 105 ? 9.892 -5.004 -4.673 1.00 94.56 105 ASN A CA 1
ATOM 852 C C . ASN A 1 105 ? 11.087 -4.099 -5.025 1.00 94.56 105 ASN A C 1
ATOM 854 O O . ASN A 1 105 ? 10.950 -3.156 -5.805 1.00 94.56 105 ASN A O 1
ATOM 858 N N . ARG A 1 106 ? 12.270 -4.371 -4.462 1.00 92.19 106 ARG A N 1
ATOM 859 C CA . ARG A 1 106 ? 13.448 -3.498 -4.608 1.00 92.19 106 ARG A CA 1
ATOM 860 C C . ARG A 1 106 ? 13.896 -3.364 -6.057 1.00 92.19 106 ARG A C 1
ATOM 862 O O . ARG A 1 106 ? 14.190 -2.246 -6.477 1.00 92.19 106 ARG A O 1
ATOM 869 N N . SER A 1 107 ? 13.843 -4.444 -6.840 1.00 91.62 107 SER A N 1
ATOM 870 C CA . SER A 1 107 ? 14.104 -4.425 -8.289 1.00 91.62 107 SER A CA 1
ATOM 871 C C . SER A 1 107 ? 13.256 -3.403 -9.062 1.00 91.62 107 SER A C 1
ATOM 873 O O . SER A 1 107 ? 13.613 -2.994 -10.170 1.00 91.62 107 SER A O 1
ATOM 875 N N . PHE A 1 108 ? 12.134 -2.951 -8.491 1.00 91.88 108 PHE A N 1
ATOM 876 C CA . PHE A 1 108 ? 11.291 -1.932 -9.097 1.00 91.88 108 PHE A CA 1
ATOM 877 C C . PHE A 1 108 ? 11.963 -0.554 -9.124 1.00 91.88 108 PHE A C 1
ATOM 879 O O . PHE A 1 108 ? 11.822 0.164 -10.112 1.00 91.88 108 PHE A O 1
ATOM 886 N N . TYR A 1 109 ? 12.740 -0.191 -8.099 1.00 93.12 109 TYR A N 1
ATOM 887 C CA . TYR A 1 109 ? 13.311 1.156 -7.945 1.00 93.12 109 TYR A CA 1
ATOM 888 C C . TYR A 1 109 ? 14.819 1.187 -7.651 1.00 93.12 109 TYR A C 1
ATOM 890 O O . TYR A 1 109 ? 15.408 2.269 -7.569 1.00 93.12 109 TYR A O 1
ATOM 898 N N . LEU A 1 110 ? 15.468 0.031 -7.545 1.00 93.88 110 LEU A N 1
ATOM 899 C CA . LEU A 1 110 ? 16.883 -0.121 -7.223 1.00 93.88 110 LEU A CA 1
ATOM 900 C C . LEU A 1 110 ? 17.487 -1.316 -7.976 1.00 93.88 110 LEU A C 1
ATOM 902 O O . LEU A 1 110 ? 16.806 -2.296 -8.264 1.00 93.88 110 LEU A O 1
ATOM 906 N N . ASN A 1 111 ? 18.776 -1.228 -8.301 1.00 90.50 111 ASN A N 1
ATOM 907 C CA . ASN A 1 111 ? 19.551 -2.369 -8.776 1.00 90.50 111 ASN A CA 1
ATOM 908 C C . ASN A 1 111 ? 19.981 -3.228 -7.578 1.00 90.50 111 ASN A C 1
ATOM 910 O O . ASN A 1 111 ? 20.765 -2.791 -6.738 1.00 90.50 111 ASN A O 1
ATOM 914 N N . GLU A 1 112 ? 19.473 -4.456 -7.501 1.00 88.50 112 GLU A N 1
ATOM 915 C CA . GLU A 1 112 ? 19.701 -5.348 -6.358 1.00 88.50 112 GLU A CA 1
ATOM 916 C C . GLU A 1 112 ? 21.152 -5.834 -6.235 1.00 88.50 112 GLU A C 1
ATOM 918 O O . GLU A 1 112 ? 21.586 -6.185 -5.140 1.00 88.50 112 GLU A O 1
ATOM 923 N N . VAL A 1 113 ? 21.931 -5.807 -7.319 1.00 90.69 113 VAL A N 1
ATOM 924 C CA . VAL A 1 113 ? 23.327 -6.264 -7.309 1.00 90.69 113 VAL A CA 1
ATOM 925 C C . VAL A 1 113 ? 24.229 -5.246 -6.619 1.00 90.69 113 VAL A C 1
ATOM 927 O O . VAL A 1 113 ? 25.031 -5.608 -5.765 1.00 90.69 113 VAL A O 1
ATOM 930 N N . ASN A 1 114 ? 24.101 -3.967 -6.974 1.00 93.12 114 ASN A N 1
ATOM 931 C CA . ASN A 1 114 ? 24.979 -2.906 -6.468 1.00 93.12 114 ASN A CA 1
ATOM 932 C C . ASN A 1 114 ? 24.297 -1.964 -5.463 1.00 93.12 114 ASN A C 1
ATOM 934 O O . ASN A 1 114 ? 24.912 -0.998 -5.021 1.00 93.12 114 ASN A O 1
ATOM 938 N N . GLN A 1 115 ? 23.032 -2.227 -5.118 1.00 90.50 115 GLN A N 1
ATOM 939 C CA . GLN A 1 115 ? 22.212 -1.430 -4.200 1.00 90.50 115 GLN A CA 1
ATOM 940 C C . GLN A 1 115 ? 22.062 0.046 -4.616 1.00 90.50 115 GLN A C 1
ATOM 942 O O . GLN A 1 115 ? 21.691 0.899 -3.807 1.00 90.50 115 GLN A O 1
ATOM 947 N N . MET A 1 116 ? 22.313 0.372 -5.889 1.00 92.81 116 MET A N 1
ATOM 948 C CA . MET A 1 116 ? 22.145 1.730 -6.392 1.00 92.81 116 MET A CA 1
ATOM 949 C C . MET A 1 116 ? 20.686 1.988 -6.749 1.00 92.81 116 MET A C 1
ATOM 951 O O . MET A 1 116 ? 20.081 1.316 -7.587 1.00 92.81 116 MET A O 1
ATOM 955 N N . ALA A 1 117 ? 20.127 3.018 -6.127 1.00 93.25 117 ALA A N 1
ATOM 956 C CA . ALA A 1 117 ? 18.787 3.491 -6.408 1.00 93.25 117 ALA A CA 1
ATOM 957 C C . ALA A 1 117 ? 18.684 4.199 -7.766 1.00 93.25 117 ALA A C 1
ATOM 959 O O . ALA A 1 117 ? 19.461 5.106 -8.080 1.00 93.25 117 ALA A O 1
ATOM 960 N N . TYR A 1 118 ? 17.627 3.894 -8.516 1.00 94.31 118 TYR A N 1
ATOM 961 C CA . TYR A 1 118 ? 17.224 4.704 -9.659 1.00 94.31 118 TYR A CA 1
ATOM 962 C C . TYR A 1 118 ? 16.453 5.924 -9.143 1.00 94.31 118 TYR A C 1
ATOM 964 O O . TYR A 1 118 ? 15.258 5.843 -8.858 1.00 94.31 118 TYR A O 1
ATOM 972 N N . ARG A 1 119 ? 17.132 7.072 -9.004 1.00 94.38 119 ARG A N 1
ATOM 973 C CA . ARG A 1 119 ? 16.560 8.300 -8.405 1.00 94.38 119 ARG A CA 1
ATOM 974 C C . ARG A 1 119 ? 15.203 8.696 -8.998 1.00 94.38 119 ARG A C 1
ATOM 976 O O . ARG A 1 119 ? 14.301 9.079 -8.255 1.00 94.38 119 ARG A O 1
ATOM 983 N N . SER A 1 120 ? 15.045 8.580 -10.317 1.00 95.12 120 SER A N 1
ATOM 984 C CA . SER A 1 120 ? 13.781 8.848 -11.012 1.00 95.12 120 SER A CA 1
ATOM 985 C C . SER A 1 120 ? 12.669 7.889 -10.585 1.00 95.12 120 SER A C 1
ATOM 987 O O . SER A 1 120 ? 11.569 8.344 -10.280 1.00 95.12 120 SER A O 1
ATOM 989 N N . LYS A 1 121 ? 12.960 6.586 -10.475 1.00 95.25 121 LYS A N 1
ATOM 990 C CA . LYS A 1 121 ? 11.991 5.573 -10.035 1.00 95.25 121 LYS A CA 1
ATOM 991 C C . LYS A 1 121 ? 11.611 5.731 -8.565 1.00 95.25 121 LYS A C 1
ATOM 993 O O . LYS A 1 121 ? 10.437 5.632 -8.242 1.00 95.25 121 LYS A O 1
ATOM 998 N N . ILE A 1 122 ? 12.558 6.064 -7.684 1.00 95.81 122 ILE A N 1
ATOM 999 C CA . ILE A 1 122 ? 12.232 6.395 -6.285 1.00 95.81 122 ILE A CA 1
ATOM 1000 C C . ILE A 1 122 ? 11.301 7.605 -6.218 1.00 95.81 122 ILE A C 1
ATOM 1002 O O . ILE A 1 122 ? 10.295 7.574 -5.511 1.00 95.81 122 ILE A O 1
ATOM 1006 N N . LYS A 1 123 ? 11.616 8.677 -6.960 1.00 96.44 123 LYS A N 1
ATOM 1007 C CA . LYS A 1 123 ? 10.764 9.872 -7.008 1.00 96.44 123 LYS A CA 1
ATOM 1008 C C . LYS A 1 123 ? 9.364 9.524 -7.518 1.00 96.44 123 LYS A C 1
ATOM 1010 O O . LYS A 1 123 ? 8.391 10.004 -6.946 1.00 96.44 123 LYS A O 1
ATOM 1015 N N . PHE A 1 124 ? 9.277 8.682 -8.546 1.00 96.62 124 PHE A N 1
ATOM 1016 C CA . PHE A 1 124 ? 8.017 8.185 -9.088 1.00 96.62 124 PHE A CA 1
ATOM 1017 C C . PHE A 1 124 ? 7.209 7.404 -8.043 1.00 96.62 124 PHE A C 1
ATOM 1019 O O . PHE A 1 124 ? 6.105 7.826 -7.719 1.00 96.62 124 PHE A O 1
ATOM 1026 N N . VAL A 1 125 ? 7.786 6.361 -7.433 1.00 96.88 125 VAL A N 1
ATOM 1027 C CA . VAL A 1 125 ? 7.130 5.544 -6.392 1.00 96.88 125 VAL A CA 1
ATOM 1028 C C . VAL A 1 125 ? 6.633 6.407 -5.235 1.00 96.88 125 VAL A C 1
ATOM 1030 O O . VAL A 1 125 ? 5.488 6.283 -4.808 1.00 96.88 125 VAL A O 1
ATOM 1033 N N . ARG A 1 126 ? 7.467 7.336 -4.756 1.00 96.50 126 ARG A N 1
ATOM 1034 C CA . ARG A 1 126 ? 7.090 8.266 -3.687 1.00 96.50 126 ARG A CA 1
ATOM 1035 C C . ARG A 1 126 ? 5.899 9.136 -4.088 1.00 96.50 126 ARG A C 1
ATOM 1037 O O . ARG A 1 126 ? 4.969 9.296 -3.306 1.00 96.50 126 ARG A O 1
ATOM 1044 N N . ASN A 1 127 ? 5.935 9.721 -5.283 1.00 97.94 127 ASN A N 1
ATOM 1045 C CA . ASN A 1 127 ? 4.864 10.591 -5.762 1.00 97.94 127 ASN A CA 1
ATOM 1046 C C . ASN A 1 127 ? 3.556 9.814 -5.979 1.00 97.94 127 ASN A C 1
ATOM 1048 O O . ASN A 1 127 ? 2.489 10.329 -5.644 1.00 97.94 127 ASN A O 1
ATOM 1052 N N . ALA A 1 128 ? 3.642 8.583 -6.486 1.00 97.88 128 ALA A N 1
ATOM 1053 C CA . ALA A 1 128 ? 2.502 7.691 -6.653 1.00 97.88 128 ALA A CA 1
ATOM 1054 C C . ALA A 1 128 ? 1.872 7.341 -5.299 1.00 97.88 128 ALA A C 1
ATOM 1056 O O . ALA A 1 128 ? 0.681 7.571 -5.115 1.00 97.88 128 ALA A O 1
ATOM 1057 N N . LEU A 1 129 ? 2.676 6.920 -4.314 1.00 97.44 129 LEU A N 1
ATOM 1058 C CA . LEU A 1 129 ? 2.196 6.620 -2.961 1.00 97.44 129 LEU A CA 1
ATOM 1059 C C . LEU A 1 129 ? 1.517 7.834 -2.312 1.00 97.44 129 LEU A C 1
ATOM 1061 O O . LEU A 1 129 ? 0.424 7.715 -1.764 1.00 97.44 129 LEU A O 1
ATOM 1065 N N . MET A 1 130 ? 2.122 9.021 -2.412 1.00 97.56 130 MET A N 1
ATOM 1066 C CA . MET A 1 130 ? 1.512 10.246 -1.883 1.00 97.56 130 MET A CA 1
ATOM 1067 C C . MET A 1 130 ? 0.195 10.597 -2.582 1.00 97.56 130 MET A C 1
ATOM 1069 O O . MET A 1 130 ? -0.723 11.106 -1.940 1.00 97.56 130 MET A O 1
ATOM 1073 N N . SER A 1 131 ? 0.089 10.335 -3.885 1.00 97.88 131 SER A N 1
ATOM 1074 C CA . SER A 1 131 ? -1.148 10.550 -4.642 1.00 97.88 131 SER A CA 1
ATOM 1075 C C . SER A 1 131 ? -2.227 9.544 -4.239 1.00 97.88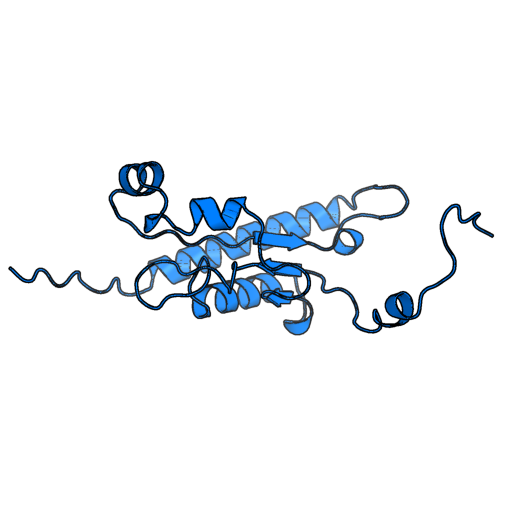 131 SER A C 1
ATOM 1077 O O . SER A 1 131 ? -3.379 9.937 -4.069 1.00 97.88 131 SER A O 1
ATOM 1079 N N . THR A 1 132 ? -1.851 8.287 -3.985 1.00 97.50 132 THR A N 1
ATOM 1080 C CA . THR A 1 132 ? -2.749 7.255 -3.450 1.00 97.50 132 THR A CA 1
ATOM 1081 C C . THR A 1 132 ? -3.302 7.665 -2.098 1.00 97.50 132 THR A C 1
ATOM 1083 O O . THR A 1 132 ? -4.515 7.683 -1.928 1.00 97.50 132 THR A O 1
ATOM 1086 N N . LEU A 1 133 ? -2.439 8.082 -1.167 1.00 95.19 133 LEU A N 1
ATOM 1087 C CA . LEU A 1 133 ? -2.866 8.528 0.160 1.00 95.19 133 LEU A CA 1
ATOM 1088 C C . LEU A 1 133 ? -3.865 9.689 0.076 1.00 95.19 133 LEU A C 1
ATOM 1090 O O . LEU A 1 133 ? -4.874 9.674 0.772 1.00 95.19 133 LEU A O 1
ATOM 1094 N N . LYS A 1 134 ? -3.630 10.665 -0.810 1.00 95.31 134 LYS A N 1
ATOM 1095 C CA . LYS A 1 134 ? -4.559 11.786 -1.026 1.00 95.31 134 LYS A CA 1
ATOM 1096 C C . LYS A 1 134 ? -5.904 11.337 -1.600 1.00 95.31 134 LYS A C 1
ATOM 1098 O O . LYS A 1 134 ? -6.939 11.787 -1.117 1.00 95.31 134 LYS A O 1
ATOM 1103 N N . LYS A 1 135 ? -5.896 10.472 -2.620 1.00 94.62 135 LYS A N 1
ATOM 1104 C CA . LYS A 1 135 ? -7.117 9.942 -3.250 1.00 94.62 135 LYS A CA 1
ATOM 1105 C C . LYS A 1 135 ? -7.943 9.119 -2.252 1.00 94.62 135 LYS A C 1
ATOM 1107 O O . LYS A 1 135 ? -9.135 9.366 -2.113 1.00 94.62 135 LYS A O 1
ATOM 1112 N N . VAL A 1 136 ? -7.303 8.207 -1.519 1.00 92.62 136 VAL A N 1
ATOM 1113 C CA . VAL A 1 136 ? -7.964 7.367 -0.505 1.00 92.62 136 VAL A CA 1
ATOM 1114 C C . VAL A 1 136 ? -8.498 8.215 0.648 1.00 92.62 136 VAL A C 1
ATOM 1116 O O . VAL A 1 136 ? -9.637 8.022 1.057 1.00 92.62 136 VAL A O 1
ATOM 1119 N N . ALA A 1 137 ? -7.732 9.197 1.136 1.00 88.94 137 ALA A N 1
ATOM 1120 C CA . ALA A 1 137 ? -8.205 10.101 2.184 1.00 88.94 137 ALA A CA 1
ATOM 1121 C C . ALA A 1 137 ? -9.457 10.873 1.747 1.00 88.94 137 ALA A C 1
ATOM 1123 O O . ALA A 1 137 ? -10.406 10.972 2.520 1.00 88.94 137 ALA A O 1
ATOM 1124 N N . LYS A 1 138 ? -9.493 11.364 0.500 1.00 89.31 138 LYS A N 1
ATOM 1125 C CA . LYS A 1 138 ? -10.681 12.020 -0.057 1.00 89.31 138 LYS A CA 1
ATOM 1126 C C . LYS A 1 138 ? -11.878 11.065 -0.107 1.00 89.31 138 LYS A C 1
ATOM 1128 O O . LYS A 1 138 ? -12.943 11.424 0.364 1.00 89.31 138 LYS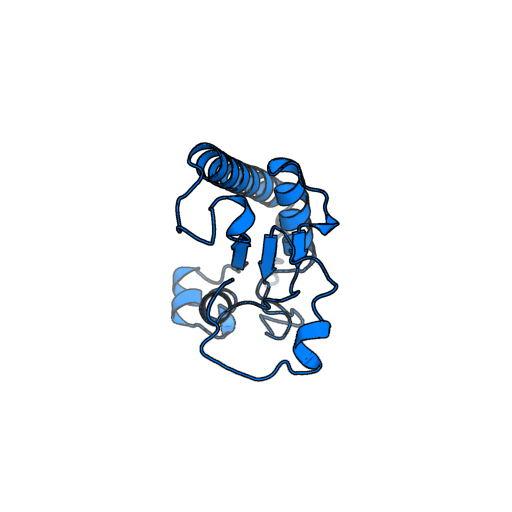 A O 1
ATOM 1133 N N . PHE A 1 139 ? -11.684 9.838 -0.588 1.00 83.62 139 PHE A N 1
ATOM 1134 C CA . PHE A 1 139 ? -12.758 8.844 -0.638 1.00 83.62 139 PHE A CA 1
ATOM 1135 C C . PHE A 1 139 ? -13.345 8.552 0.749 1.00 83.62 139 PHE A C 1
ATOM 1137 O O . PHE A 1 139 ? -14.557 8.532 0.910 1.00 83.62 139 PHE A O 1
ATOM 1144 N N . VAL A 1 140 ? -12.492 8.386 1.764 1.00 76.50 140 VAL A N 1
ATOM 1145 C CA . VAL A 1 140 ? -12.936 8.177 3.153 1.00 76.50 140 VAL A CA 1
ATOM 1146 C C . VAL A 1 140 ? -13.654 9.408 3.715 1.00 76.50 140 VAL A C 1
ATOM 1148 O O . VAL A 1 140 ? -14.592 9.253 4.485 1.00 76.50 140 VAL A O 1
ATOM 1151 N N . SER A 1 141 ? -13.245 10.616 3.314 1.00 75.12 141 SER A N 1
ATOM 1152 C CA . SER A 1 141 ? -13.917 11.873 3.694 1.00 75.12 141 SER A CA 1
ATOM 1153 C C . SER A 1 141 ? -15.343 11.961 3.150 1.00 75.12 141 SER A C 1
ATOM 1155 O O . SER A 1 141 ? -16.202 12.565 3.783 1.00 75.12 141 SER A O 1
ATOM 1157 N N . ASP A 1 142 ? -15.562 11.391 1.965 1.00 74.94 142 ASP A N 1
ATOM 1158 C CA . ASP A 1 142 ? -16.815 11.479 1.219 1.00 74.94 142 ASP A CA 1
ATOM 1159 C C . ASP A 1 142 ? -17.798 10.345 1.590 1.00 74.94 142 ASP A C 1
ATOM 1161 O O . ASP A 1 142 ? -18.940 10.343 1.127 1.00 74.94 142 ASP A O 1
ATOM 1165 N N . LEU A 1 143 ? -17.385 9.378 2.423 1.00 64.19 143 LEU A N 1
ATOM 1166 C CA . LEU A 1 143 ? -18.289 8.356 2.951 1.00 64.19 143 LEU A CA 1
ATOM 1167 C C . LEU A 1 143 ? -19.252 8.997 3.963 1.00 64.19 143 LEU A C 1
ATOM 1169 O O . LEU A 1 143 ? -18.794 9.708 4.862 1.00 64.19 143 LEU A O 1
ATOM 1173 N N . PRO A 1 144 ? -20.571 8.735 3.874 1.00 50.94 144 PRO A N 1
ATOM 1174 C CA . PRO A 1 144 ? -21.488 9.126 4.932 1.00 50.94 144 PRO A CA 1
ATOM 1175 C C . PRO A 1 144 ? -21.042 8.410 6.207 1.00 50.94 144 PRO A C 1
ATOM 1177 O O . PRO A 1 144 ? -21.086 7.182 6.289 1.00 50.94 144 PRO A O 1
ATOM 1180 N N . MET A 1 145 ? -20.545 9.175 7.179 1.00 51.53 145 MET A N 1
ATOM 1181 C CA . MET A 1 145 ? -20.313 8.665 8.524 1.00 51.53 145 MET A CA 1
ATOM 1182 C C . MET A 1 145 ? -21.659 8.125 9.000 1.00 51.53 145 MET A C 1
ATOM 1184 O O . MET A 1 145 ? -22.615 8.896 9.075 1.00 51.53 145 MET A O 1
ATOM 1188 N N . ALA A 1 146 ? -21.751 6.813 9.238 1.00 45.47 146 ALA A N 1
ATOM 1189 C CA . ALA A 1 146 ? -22.918 6.235 9.886 1.00 45.47 146 ALA A CA 1
ATOM 1190 C C . ALA A 1 146 ? -23.144 7.040 11.168 1.00 45.47 146 ALA A C 1
ATOM 1192 O O . ALA A 1 146 ? -22.239 7.133 12.000 1.00 45.47 146 ALA A O 1
ATOM 1193 N N . GLU A 1 147 ? -24.288 7.717 11.243 1.00 41.28 147 GLU A N 1
ATOM 1194 C CA . GLU A 1 147 ? -24.698 8.444 12.433 1.00 41.28 147 GLU A CA 1
ATOM 1195 C C . GLU A 1 147 ? -24.589 7.464 13.601 1.00 41.28 147 GLU A C 1
ATOM 1197 O O . GLU A 1 147 ? -25.132 6.361 13.541 1.00 41.28 147 GLU A O 1
ATOM 1202 N N . GLU A 1 148 ? -23.803 7.824 14.617 1.00 44.78 148 GLU A N 1
ATOM 1203 C CA . GLU A 1 148 ? -23.809 7.094 15.876 1.00 44.78 148 GLU A CA 1
ATOM 1204 C C . GLU A 1 148 ? -25.263 7.087 16.358 1.00 44.78 148 GLU A C 1
ATOM 1206 O O . GLU A 1 148 ? -25.811 8.138 16.705 1.00 44.78 148 GLU A O 1
ATOM 1211 N N . GLU A 1 149 ? -25.898 5.911 16.325 1.00 41.31 149 GLU A N 1
ATOM 1212 C CA . GLU A 1 149 ? -27.151 5.652 17.021 1.00 41.31 149 GLU A CA 1
ATOM 1213 C C . GLU A 1 149 ? -26.910 5.979 18.495 1.00 41.31 149 GLU A C 1
ATOM 1215 O O . GLU A 1 149 ? -26.351 5.210 19.276 1.00 41.31 149 GLU A O 1
ATOM 1220 N N . SER A 1 150 ? -27.288 7.200 18.851 1.00 45.03 150 SER A N 1
ATOM 1221 C CA . SER A 1 150 ? -27.439 7.649 20.220 1.00 45.03 150 SER A CA 1
ATOM 1222 C C . SER A 1 150 ? -28.729 7.044 20.760 1.00 45.03 150 SER A C 1
ATOM 1224 O O . SER A 1 150 ? -29.747 7.718 20.895 1.00 45.03 150 SER A O 1
ATOM 1226 N N . GLU A 1 151 ? -28.697 5.750 21.068 1.00 44.22 151 GLU A N 1
ATOM 1227 C CA . GLU A 1 151 ? -29.728 5.127 21.894 1.00 44.22 151 GLU A CA 1
ATOM 1228 C C . GLU A 1 151 ? -29.312 5.189 23.373 1.00 44.22 151 GLU A C 1
ATOM 1230 O O . GLU A 1 151 ? -28.483 4.420 23.851 1.00 44.22 151 GLU A O 1
ATOM 1235 N N . GLN A 1 152 ? -29.839 6.248 24.003 1.00 37.88 152 GLN A N 1
ATOM 1236 C CA . GLN A 1 152 ? -30.433 6.371 25.351 1.00 37.88 152 GLN A CA 1
ATOM 1237 C C . GLN A 1 152 ? -29.883 5.527 26.511 1.00 37.88 152 GLN A C 1
ATOM 1239 O O . GLN A 1 152 ? -30.050 4.290 26.515 1.00 37.88 152 GLN A O 1
#

Secondary structure (DSSP, 8-state):
-----S----GGGG-TTSPPPSEEEE--TT-B-SSS-BSSS-HHHHHHHHHHHHHHHT--GGGEEESSS----HHHHHHS-GGG-HHHHHHTTT------EEEE-GGGTB-TTT--B-HHHHHHHHHHHHHHHHHHHHHHHTS---------

Radius of gyration: 19.32 Å; chains: 1; bounding box: 62×41×40 Å